Protein AF-A0A5K1DAV9-F1 (afdb_monomer)

Foldseek 3Di:
DDPDDDDDQQDQAQADKPQRPPVPNDDPAIAGDPPHNVVVCVVCVPPPDDDDDYDPVCPPDPDHHD

Radius of gyration: 13.8 Å; Cα contacts (8 Å, |Δi|>4): 63; chains: 1; bounding box: 30×24×43 Å

Organism: NCBI:txid210225

InterPro domains:
  IPR026057 Trichome birefringence-like, C-terminal domain [PF13839] (1-62)
  IPR029962 Trichome birefringence-like family [PTHR32285] (1-60)

pLDDT: mean 94.93, std 3.68, range [74.38, 98.12]

Nearest PDB structures (foldseek):
  6cci-assembly1_A  TM=9.650E-01  e=6.468E-04  Arabidopsis thaliana

Solvent-accessible surface area (backbone atoms only — not comparable to full-atom values): 4627 Å² total; per-residue (Å²): 134,79,98,72,88,88,87,86,80,82,41,69,74,57,37,45,42,77,49,57,43,92,84,74,38,87,59,99,69,69,43,37,43,81,97,38,38,65,86,55,47,71,79,54,72,83,54,94,73,87,88,87,76,69,54,77,73,70,67,73,44,102,65,79,43,106

Secondary structure (DSSP, 8-state):
-----------TTSS-BTT--TTT---SS-BB-TT--HHHHTTTTT-SS------TTTTSSSS-B-

Sequence (66 aa):
EYNASVEFHWSPLLVESNSDDPINHRLPERIVRLESIEKHAQHWTNADILIFNSYLWWRRDPKMKV

Mean predicted aligned error: 2.96 Å

Structure (mmCIF, N/CA/C/O backbone):
data_AF-A0A5K1DAV9-F1
#
_entry.id   AF-A0A5K1DAV9-F1
#
loop_
_atom_site.group_PDB
_atom_site.id
_atom_site.type_symbol
_atom_site.label_atom_id
_atom_site.label_alt_id
_atom_site.label_comp_id
_atom_site.label_asym_id
_atom_site.label_entity_id
_atom_site.label_seq_id
_atom_site.pdbx_PDB_ins_code
_atom_site.Cartn_x
_atom_site.Cartn_y
_atom_site.Cartn_z
_atom_site.occupancy
_atom_site.B_iso_or_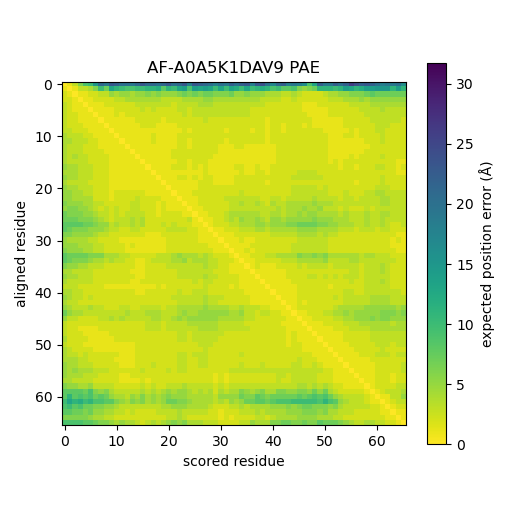equiv
_atom_site.auth_seq_id
_atom_site.auth_comp_id
_atom_site.auth_asym_id
_atom_site.auth_atom_id
_atom_site.pdbx_PDB_model_num
ATOM 1 N N . GLU A 1 1 ? -19.736 10.161 24.797 1.00 74.38 1 GLU A N 1
ATOM 2 C CA . GLU A 1 1 ? -18.756 10.249 23.694 1.00 74.38 1 GLU A CA 1
ATOM 3 C C . GLU A 1 1 ? -18.527 8.851 23.142 1.00 74.38 1 GLU A C 1
ATOM 5 O O . GLU A 1 1 ? -18.653 7.897 23.904 1.00 74.38 1 GLU A O 1
ATOM 10 N N . TYR A 1 2 ? -18.288 8.715 21.839 1.00 89.81 2 TYR A N 1
ATOM 11 C CA . TYR A 1 2 ? -18.049 7.413 21.215 1.00 89.81 2 TYR A CA 1
ATOM 12 C C . TYR A 1 2 ? -16.559 7.082 21.312 1.00 89.81 2 TYR A C 1
ATOM 14 O O . TYR A 1 2 ? -15.728 7.896 20.921 1.00 89.81 2 TYR A O 1
ATOM 22 N N . ASN A 1 3 ? -16.227 5.900 21.831 1.00 94.69 3 ASN A N 1
ATOM 23 C CA . ASN A 1 3 ? -14.861 5.379 21.850 1.00 94.69 3 ASN A CA 1
ATOM 24 C C . ASN A 1 3 ? -14.482 4.872 20.445 1.00 94.69 3 ASN A C 1
ATOM 26 O O . ASN A 1 3 ? -14.461 3.667 20.212 1.00 94.69 3 ASN A O 1
ATOM 30 N N . ALA A 1 4 ? -14.300 5.793 19.497 1.00 96.50 4 ALA A N 1
ATOM 31 C CA . ALA A 1 4 ? -14.037 5.497 18.090 1.00 96.50 4 ALA A CA 1
ATOM 32 C C . ALA A 1 4 ? -12.851 6.319 17.561 1.00 96.50 4 ALA A C 1
ATOM 34 O O . ALA A 1 4 ? -12.734 7.505 17.875 1.00 96.50 4 ALA A O 1
ATOM 35 N N . SER A 1 5 ? -12.011 5.702 16.725 1.00 96.06 5 SER A N 1
ATOM 36 C CA . SER A 1 5 ? -10.943 6.367 15.969 1.00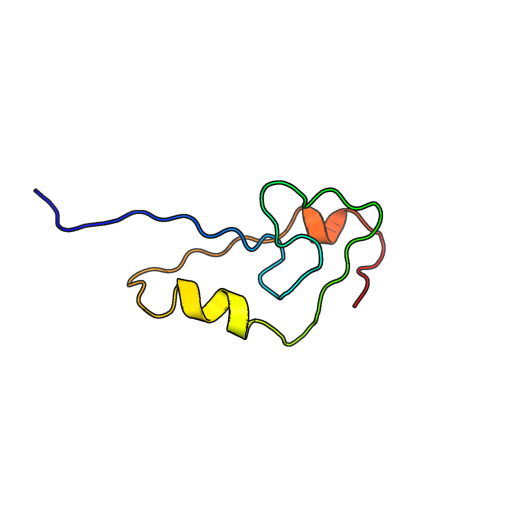 96.06 5 SER A CA 1
ATOM 37 C C . SER A 1 5 ? -11.188 6.267 14.460 1.00 96.06 5 SER A C 1
ATOM 39 O O . SER A 1 5 ? -11.908 5.394 13.975 1.00 96.06 5 SER A O 1
ATOM 41 N N . VAL A 1 6 ? -10.606 7.207 13.712 1.00 96.75 6 VAL A N 1
ATOM 42 C CA . VAL A 1 6 ? -10.530 7.176 12.247 1.00 96.75 6 VAL A CA 1
ATOM 43 C C . VAL A 1 6 ? -9.091 7.491 11.872 1.00 96.75 6 VAL A C 1
ATOM 45 O O . VAL A 1 6 ? -8.568 8.540 12.247 1.00 96.75 6 VAL A O 1
ATOM 48 N N . GLU A 1 7 ? -8.453 6.580 11.148 1.00 96.69 7 GLU A N 1
ATOM 49 C CA . GLU A 1 7 ? -7.015 6.615 10.889 1.00 96.69 7 GLU A CA 1
ATOM 50 C C . GLU A 1 7 ? -6.717 6.484 9.393 1.00 96.69 7 GLU A C 1
ATOM 52 O O . GLU A 1 7 ? -7.516 5.955 8.617 1.00 96.69 7 GLU A O 1
ATOM 57 N N . PHE A 1 8 ? -5.551 6.985 8.985 1.00 96.81 8 PHE A N 1
ATOM 58 C CA . PHE A 1 8 ? -5.044 6.871 7.623 1.00 96.81 8 PHE A CA 1
ATOM 59 C C . PHE A 1 8 ? -3.598 6.385 7.652 1.00 96.81 8 PHE A C 1
ATOM 61 O O . PHE A 1 8 ? -2.735 7.033 8.244 1.00 96.81 8 PHE A O 1
ATOM 68 N N . HIS A 1 9 ? -3.332 5.276 6.961 1.00 96.81 9 HIS A N 1
ATOM 69 C CA . HIS A 1 9 ? -1.985 4.742 6.773 1.00 96.81 9 HIS A CA 1
ATOM 70 C C . HIS A 1 9 ? -1.538 4.898 5.321 1.00 96.81 9 HIS A C 1
ATOM 72 O O . HIS A 1 9 ? -2.231 4.474 4.394 1.00 96.81 9 HIS A O 1
ATOM 78 N N . TRP A 1 10 ? -0.360 5.489 5.115 1.00 97.38 10 TRP A N 1
ATOM 79 C CA . TRP A 1 10 ? 0.210 5.666 3.783 1.00 97.38 10 TRP A CA 1
ATOM 80 C C . TRP A 1 10 ? 0.809 4.354 3.269 1.00 97.38 10 TRP A C 1
ATOM 82 O O . TRP A 1 10 ? 1.885 3.929 3.686 1.00 97.38 10 TRP A O 1
ATOM 92 N N . SER A 1 11 ? 0.109 3.723 2.331 1.00 97.25 11 SER A N 1
ATOM 93 C CA . SER A 1 11 ? 0.615 2.591 1.552 1.00 97.25 11 SER A CA 1
ATOM 94 C C . SER A 1 11 ? 0.006 2.641 0.144 1.00 97.25 11 SER A C 1
ATOM 96 O O . SER A 1 11 ? -0.992 1.983 -0.155 1.00 97.25 11 SER A O 1
ATOM 98 N N . PRO A 1 12 ? 0.539 3.501 -0.737 1.00 96.50 12 PRO A N 1
ATOM 99 C CA . PRO A 1 12 ? -0.126 3.866 -1.988 1.00 96.50 12 PRO A CA 1
ATOM 100 C C . PRO A 1 12 ? -0.210 2.710 -2.995 1.00 96.50 12 PRO A C 1
ATOM 102 O O . PRO A 1 12 ? -1.095 2.705 -3.856 1.00 96.50 12 PRO A O 1
ATOM 105 N N . LEU A 1 13 ? 0.688 1.727 -2.887 1.00 96.62 13 LEU A N 1
ATOM 106 C CA . LEU A 1 13 ? 0.711 0.506 -3.700 1.00 96.62 13 LEU A CA 1
ATOM 107 C C . LEU A 1 13 ? 0.348 -0.750 -2.885 1.00 96.62 13 LEU A C 1
ATOM 109 O O . LEU A 1 13 ? 0.384 -1.843 -3.441 1.00 96.62 13 LEU A O 1
ATOM 113 N N . LEU A 1 14 ? -0.069 -0.592 -1.618 1.00 97.50 14 LEU A N 1
ATOM 114 C CA . LEU A 1 14 ? -0.399 -1.628 -0.617 1.00 97.50 14 LEU A CA 1
ATOM 115 C C . LEU A 1 14 ? 0.758 -2.555 -0.219 1.00 97.50 14 LEU A C 1
ATOM 117 O O . LEU A 1 14 ? 0.926 -2.854 0.961 1.00 97.50 14 LEU A O 1
ATOM 121 N N . VAL A 1 15 ? 1.539 -3.013 -1.191 1.00 97.56 15 VAL A N 1
ATOM 122 C CA . VAL A 1 15 ? 2.796 -3.732 -0.990 1.00 97.56 15 VAL A CA 1
ATOM 123 C C . VAL A 1 15 ? 3.946 -2.752 -0.792 1.00 97.56 15 VAL A C 1
ATOM 125 O O .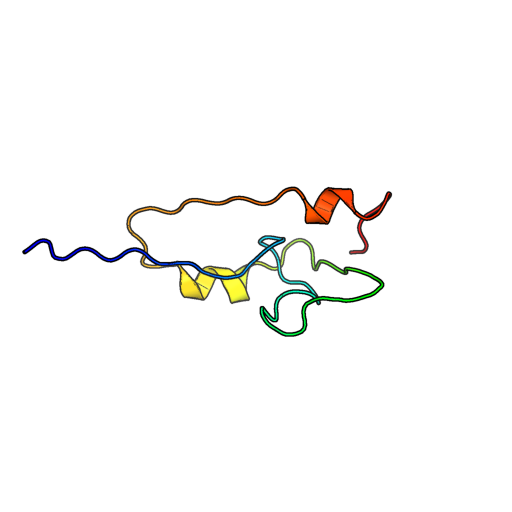 VAL A 1 15 ? 3.852 -1.585 -1.179 1.00 97.56 15 VAL A O 1
ATOM 128 N N . GLU A 1 16 ? 5.042 -3.254 -0.236 1.00 98.12 16 GLU A N 1
ATOM 129 C CA . GLU A 1 16 ? 6.268 -2.490 -0.053 1.00 98.12 16 GLU A CA 1
ATOM 130 C C . GLU A 1 16 ? 6.754 -1.903 -1.378 1.00 98.12 16 GLU A C 1
ATOM 132 O O . GLU A 1 16 ? 6.816 -2.574 -2.415 1.00 98.12 16 GLU A O 1
ATOM 137 N N . SER A 1 17 ? 7.135 -0.632 -1.342 1.00 97.38 17 SER A N 1
ATOM 138 C CA . SER A 1 17 ? 7.611 0.086 -2.511 1.00 97.38 17 SER A CA 1
ATOM 139 C C . SER A 1 17 ? 8.671 1.119 -2.153 1.00 97.38 17 SER A C 1
ATOM 141 O O . SER A 1 17 ? 8.794 1.593 -1.024 1.00 97.38 17 SER A O 1
ATOM 143 N N . ASN A 1 18 ? 9.420 1.565 -3.159 1.00 97.00 18 ASN A N 1
ATOM 144 C CA . ASN A 1 18 ? 10.311 2.714 -2.989 1.00 97.00 18 ASN A CA 1
ATOM 145 C C . ASN A 1 18 ? 9.555 4.049 -2.794 1.00 97.00 18 ASN A C 1
ATOM 147 O O . ASN A 1 18 ? 10.186 5.085 -2.622 1.00 97.00 18 ASN A O 1
ATOM 151 N N . SER A 1 19 ? 8.219 4.046 -2.818 1.00 96.44 19 SER A N 1
ATOM 152 C CA . SER A 1 19 ? 7.366 5.233 -2.681 1.00 96.44 19 SER A CA 1
ATOM 153 C C . SER A 1 19 ? 6.585 5.275 -1.355 1.00 96.44 19 SER A C 1
ATOM 155 O O . SER A 1 19 ? 5.617 6.029 -1.228 1.00 96.44 19 SER A O 1
ATOM 157 N N . ASP A 1 20 ? 7.008 4.488 -0.362 1.00 97.38 20 ASP A N 1
ATOM 158 C CA . ASP A 1 20 ? 6.331 4.359 0.938 1.00 97.38 20 ASP A CA 1
ATOM 159 C C . ASP A 1 20 ? 6.623 5.515 1.911 1.00 97.38 20 ASP A C 1
ATOM 161 O O . ASP A 1 20 ? 6.028 5.582 2.983 1.00 97.38 20 ASP A O 1
ATOM 165 N N . ASP A 1 21 ? 7.515 6.444 1.559 1.00 97.06 21 ASP A N 1
ATOM 166 C CA . ASP A 1 21 ? 7.728 7.675 2.326 1.00 97.06 21 ASP A CA 1
ATOM 167 C C . ASP A 1 21 ? 6.670 8.728 1.925 1.00 97.06 21 ASP A C 1
ATOM 169 O O . ASP A 1 21 ? 6.707 9.231 0.798 1.00 97.06 21 ASP A O 1
ATOM 173 N N . PRO A 1 22 ? 5.740 9.127 2.813 1.00 96.12 22 PRO A N 1
ATOM 174 C CA . PRO A 1 22 ? 4.684 10.083 2.471 1.00 96.12 22 PRO A CA 1
ATOM 175 C C . PRO A 1 22 ? 5.212 11.469 2.064 1.00 96.12 22 PRO A C 1
ATOM 177 O O . PRO A 1 22 ? 4.515 12.203 1.365 1.00 96.12 22 PRO A O 1
ATOM 180 N N . ILE A 1 23 ? 6.449 11.819 2.424 1.00 96.75 23 ILE A N 1
ATOM 181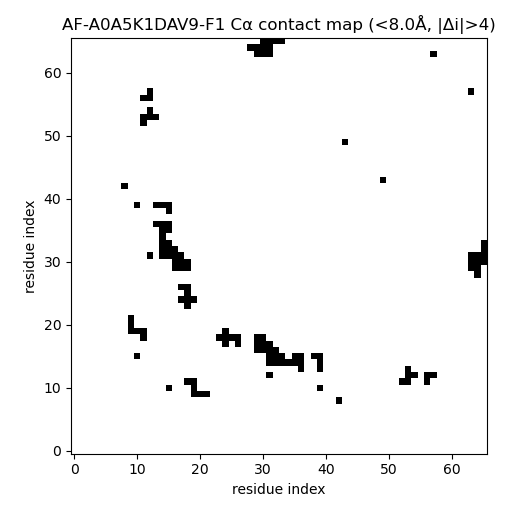 C CA . ILE A 1 23 ? 7.109 13.086 2.091 1.00 96.75 23 ILE A CA 1
ATOM 182 C C . ILE A 1 23 ? 7.976 12.924 0.831 1.00 96.75 23 ILE A C 1
ATOM 184 O O . ILE A 1 23 ? 7.862 13.716 -0.105 1.00 96.75 23 ILE A O 1
ATOM 188 N N . ASN A 1 24 ? 8.790 11.867 0.762 1.00 95.69 24 ASN A N 1
ATOM 189 C CA . ASN A 1 24 ? 9.807 11.655 -0.279 1.00 95.69 24 ASN A CA 1
ATOM 190 C C . ASN A 1 24 ? 9.440 10.571 -1.321 1.00 95.69 24 ASN A C 1
ATOM 192 O O . ASN A 1 24 ? 10.312 9.902 -1.865 1.00 95.69 24 ASN A O 1
ATOM 196 N N . HIS A 1 25 ? 8.158 10.407 -1.660 1.00 94.62 25 HIS A N 1
ATOM 197 C CA . HIS A 1 25 ? 7.655 9.377 -2.595 1.00 94.62 25 HIS A CA 1
ATOM 198 C C . HIS A 1 25 ? 7.784 9.711 -4.096 1.00 94.62 25 HIS A C 1
ATOM 200 O O . HIS A 1 25 ? 7.333 8.952 -4.964 1.00 94.62 25 HIS A O 1
ATOM 206 N N . ARG A 1 26 ? 8.293 10.895 -4.456 1.00 92.00 26 ARG A N 1
ATOM 207 C CA . ARG A 1 26 ? 8.365 11.338 -5.859 1.00 92.00 26 ARG A CA 1
ATOM 208 C C . ARG A 1 26 ? 9.646 10.840 -6.508 1.00 92.00 26 ARG A C 1
ATOM 210 O O . ARG A 1 26 ? 10.649 11.543 -6.540 1.00 92.00 26 ARG A O 1
ATOM 217 N N . LEU A 1 27 ? 9.567 9.643 -7.070 1.00 90.50 27 LEU A N 1
ATOM 218 C CA . LEU A 1 27 ? 10.672 9.016 -7.782 1.00 90.50 27 LEU A CA 1
ATOM 219 C C . LEU A 1 27 ? 10.399 8.955 -9.293 1.00 90.50 27 LEU A C 1
ATOM 221 O O . LEU A 1 27 ? 9.229 8.854 -9.692 1.00 90.50 27 LEU A O 1
ATOM 225 N N . PRO A 1 28 ? 11.456 9.026 -10.130 1.00 89.38 28 PRO A N 1
ATOM 226 C CA . PRO A 1 28 ? 11.331 8.875 -11.579 1.00 89.38 28 PRO A CA 1
ATOM 227 C C . PRO A 1 28 ? 10.837 7.477 -11.962 1.00 89.38 28 PRO A C 1
ATOM 229 O O . PRO A 1 28 ? 10.126 7.335 -12.948 1.00 89.38 28 PRO A O 1
ATOM 232 N N . GLU A 1 29 ? 11.158 6.467 -11.151 1.00 91.31 29 GLU A N 1
ATOM 233 C CA . GLU A 1 29 ? 10.729 5.087 -11.346 1.00 91.31 29 GLU A CA 1
ATOM 234 C C . GLU A 1 29 ? 10.156 4.530 -10.042 1.00 91.31 29 GLU A C 1
ATOM 236 O O . GLU A 1 29 ? 10.781 4.635 -8.980 1.00 91.31 29 GLU A O 1
ATOM 241 N N . ARG A 1 30 ? 8.969 3.923 -10.120 1.00 94.00 30 ARG A N 1
ATOM 242 C CA . ARG A 1 30 ? 8.371 3.193 -8.997 1.00 94.00 30 ARG A CA 1
ATOM 243 C C . ARG A 1 30 ? 8.728 1.727 -9.095 1.00 94.00 30 ARG A C 1
ATOM 245 O O . ARG A 1 30 ? 8.623 1.142 -10.169 1.00 94.00 30 ARG A O 1
ATOM 252 N N . ILE A 1 31 ? 9.134 1.162 -7.966 1.00 96.31 31 ILE A N 1
ATOM 253 C CA . ILE A 1 31 ? 9.466 -0.253 -7.829 1.00 96.31 31 ILE A CA 1
ATOM 254 C C . ILE A 1 31 ? 8.615 -0.801 -6.690 1.00 96.31 31 ILE A C 1
ATOM 256 O O . ILE A 1 31 ? 8.618 -0.221 -5.600 1.00 96.31 31 ILE A O 1
ATOM 260 N N . VAL A 1 32 ? 7.888 -1.884 -6.958 1.00 97.00 32 VAL A N 1
ATOM 261 C CA . VAL A 1 32 ? 7.081 -2.607 -5.968 1.00 97.00 32 VAL A CA 1
ATOM 262 C C . VAL A 1 32 ? 7.721 -3.943 -5.653 1.00 97.00 32 VAL A C 1
ATOM 264 O O . VAL A 1 32 ? 8.162 -4.638 -6.551 1.00 97.00 32 VAL A O 1
ATOM 267 N N . ARG A 1 33 ? 7.707 -4.362 -4.395 1.00 97.69 33 ARG A N 1
ATOM 268 C CA . ARG A 1 33 ? 8.066 -5.727 -4.029 1.00 97.69 33 ARG A CA 1
ATOM 269 C C . ARG A 1 33 ? 6.785 -6.547 -3.953 1.00 97.69 33 ARG A C 1
ATOM 271 O O . ARG A 1 33 ? 6.061 -6.495 -2.960 1.00 97.69 33 ARG A O 1
ATOM 278 N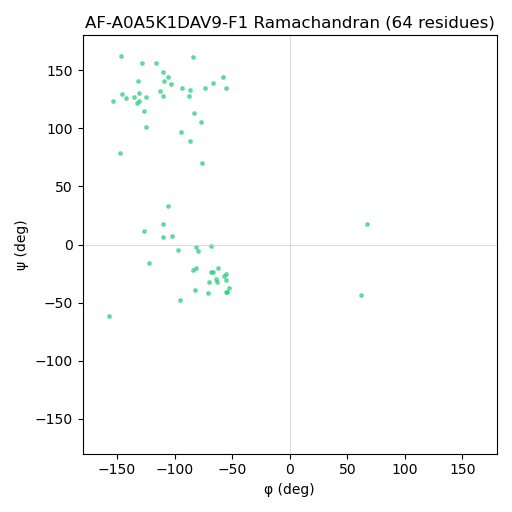 N . LEU A 1 34 ? 6.475 -7.264 -5.034 1.00 91.56 34 LEU A N 1
ATOM 279 C CA . LEU A 1 34 ? 5.342 -8.191 -5.028 1.00 91.56 34 LEU A CA 1
ATOM 280 C C . LEU A 1 34 ? 5.537 -9.224 -3.909 1.00 91.56 34 LEU A C 1
ATOM 282 O O . LEU A 1 34 ? 6.663 -9.623 -3.631 1.00 91.56 34 LEU A O 1
ATOM 286 N N . GLU A 1 35 ? 4.437 -9.621 -3.268 1.00 95.06 35 GLU A N 1
ATOM 287 C CA . GLU A 1 35 ? 4.428 -10.563 -2.133 1.00 95.06 35 GLU A CA 1
ATOM 288 C C . GLU A 1 35 ? 5.085 -10.043 -0.842 1.00 95.06 35 GLU A C 1
ATOM 290 O O . GLU A 1 35 ? 5.409 -10.828 0.040 1.00 95.06 35 GLU A O 1
ATOM 295 N N . SER A 1 36 ? 5.279 -8.729 -0.691 1.00 97.50 36 SER A N 1
ATOM 296 C CA . SER A 1 36 ? 5.763 -8.143 0.568 1.00 97.50 36 SER A CA 1
ATOM 297 C C . SER A 1 36 ? 4.808 -7.072 1.068 1.00 97.50 36 SER A C 1
ATOM 299 O O . SER A 1 36 ? 4.785 -5.953 0.563 1.00 97.50 36 SER A O 1
ATOM 301 N N . ILE A 1 37 ? 3.983 -7.434 2.046 1.00 96.44 37 ILE A N 1
ATOM 302 C CA . ILE A 1 37 ? 2.959 -6.565 2.652 1.00 96.44 37 ILE A CA 1
ATOM 303 C C . ILE A 1 37 ? 3.155 -6.413 4.161 1.00 96.44 37 ILE A C 1
ATOM 305 O O . ILE A 1 37 ? 2.597 -5.510 4.778 1.00 96.44 37 ILE A O 1
ATOM 309 N N . GLU A 1 38 ? 3.956 -7.281 4.767 1.00 96.94 38 GLU A N 1
ATOM 310 C CA . GLU A 1 38 ? 4.088 -7.495 6.203 1.00 96.94 38 GLU A 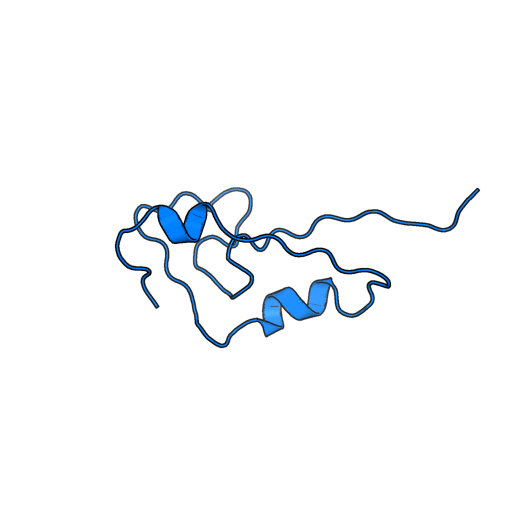CA 1
ATOM 311 C C . GLU A 1 38 ? 4.434 -6.199 6.944 1.00 96.94 38 GLU A C 1
ATOM 313 O O . GLU A 1 38 ? 3.831 -5.889 7.976 1.00 96.94 38 GLU A O 1
ATOM 318 N N . LYS A 1 39 ? 5.331 -5.385 6.372 1.00 96.31 39 LYS A N 1
ATOM 319 C CA . LYS A 1 39 ? 5.706 -4.080 6.928 1.00 96.31 39 LYS A CA 1
ATOM 320 C C . LYS A 1 39 ? 4.545 -3.086 6.977 1.00 96.31 39 LYS A C 1
ATOM 322 O O . LYS A 1 39 ? 4.509 -2.255 7.879 1.00 96.31 39 LYS A O 1
ATOM 327 N N . HIS A 1 40 ? 3.603 -3.129 6.038 1.00 97.25 40 HIS A N 1
ATOM 328 C CA . HIS A 1 40 ? 2.390 -2.313 6.124 1.00 97.25 40 HIS A CA 1
ATOM 329 C C . HIS A 1 40 ? 1.346 -2.969 7.023 1.00 97.25 40 HIS A C 1
ATOM 331 O O . HIS A 1 40 ? 0.717 -2.278 7.822 1.00 97.25 40 HIS A O 1
ATOM 337 N N . ALA A 1 41 ? 1.221 -4.297 6.939 1.00 95.88 41 ALA A N 1
ATOM 338 C CA . ALA A 1 41 ? 0.217 -5.073 7.648 1.00 95.88 41 ALA A CA 1
ATOM 339 C C . ALA A 1 41 ? 0.233 -4.841 9.160 1.00 95.88 41 ALA A C 1
ATOM 341 O O . ALA A 1 41 ? -0.824 -4.657 9.760 1.00 95.88 41 ALA A O 1
ATOM 342 N N . GLN A 1 42 ? 1.428 -4.743 9.749 1.00 96.31 42 GLN A N 1
ATOM 343 C CA . GLN A 1 42 ? 1.608 -4.496 11.183 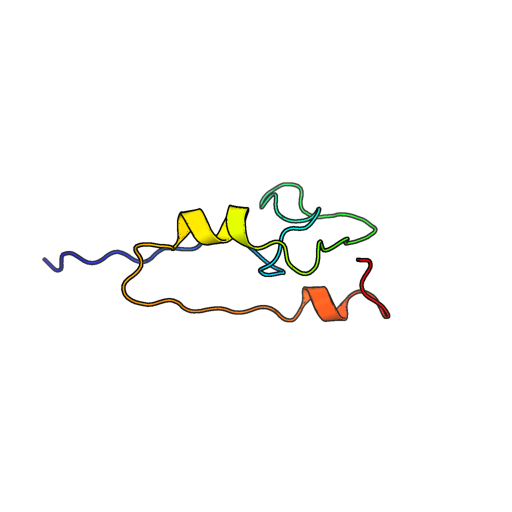1.00 96.31 42 GLN A CA 1
ATOM 344 C C . GLN A 1 42 ? 0.904 -3.230 11.708 1.00 96.31 42 GLN A C 1
ATOM 346 O O . GLN A 1 42 ? 0.603 -3.160 12.896 1.00 96.31 42 GLN A O 1
ATOM 351 N N . HIS A 1 43 ? 0.648 -2.228 10.856 1.00 95.69 43 HIS A N 1
ATOM 352 C CA . HIS A 1 43 ? 0.050 -0.956 11.274 1.00 95.69 43 HIS A CA 1
ATOM 353 C C . HIS A 1 43 ? -1.469 -1.016 11.416 1.00 95.69 43 HIS A C 1
ATOM 355 O O . HIS A 1 43 ? -2.045 -0.179 12.100 1.00 95.69 43 HIS A O 1
ATOM 361 N N . TRP A 1 44 ? -2.120 -1.992 10.786 1.00 94.75 44 TRP A N 1
ATOM 362 C CA . TRP A 1 44 ? -3.578 -2.071 10.739 1.00 94.75 44 TRP A CA 1
ATOM 363 C C . TRP A 1 44 ? -4.126 -3.424 11.213 1.00 94.75 44 TRP A C 1
ATOM 365 O O . TRP A 1 44 ? -5.313 -3.699 11.069 1.00 94.75 44 TRP A O 1
ATOM 375 N N . THR A 1 45 ? -3.276 -4.258 11.828 1.00 94.75 45 THR A N 1
ATOM 376 C CA . THR A 1 45 ? -3.636 -5.578 12.379 1.00 94.75 45 THR A CA 1
ATOM 377 C C . THR A 1 45 ? -4.795 -5.531 13.379 1.00 94.75 45 THR A C 1
ATOM 379 O O . THR A 1 45 ? -5.547 -6.494 13.474 1.00 94.75 45 THR A O 1
ATOM 382 N N . ASN A 1 46 ? -4.948 -4.430 14.120 1.00 95.06 46 ASN A N 1
ATOM 383 C CA . ASN A 1 46 ? -5.947 -4.298 15.187 1.00 95.06 46 ASN A CA 1
ATOM 384 C C . ASN A 1 46 ? -7.183 -3.479 14.778 1.00 95.06 46 ASN A C 1
ATOM 386 O O . ASN A 1 46 ? -7.988 -3.142 15.640 1.00 95.06 46 ASN A O 1
ATOM 390 N N . ALA A 1 47 ? -7.318 -3.104 13.504 1.00 97.12 47 ALA A N 1
ATOM 391 C CA . ALA A 1 47 ? -8.454 -2.307 13.056 1.00 97.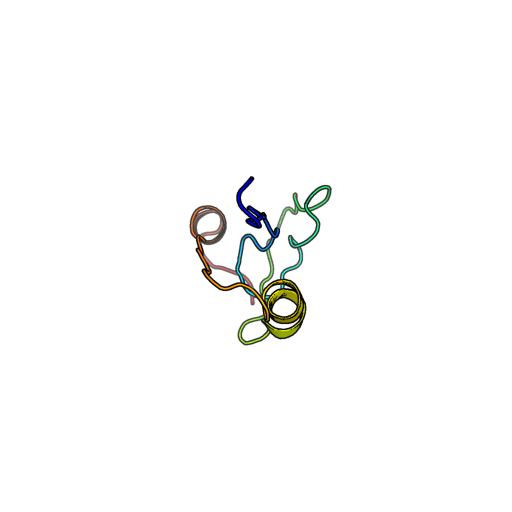12 47 ALA A CA 1
ATOM 392 C C . ALA A 1 47 ? -9.735 -3.154 12.988 1.00 97.12 47 ALA A C 1
ATOM 394 O O . ALA A 1 47 ? -9.731 -4.244 12.416 1.00 97.12 47 ALA A O 1
ATOM 395 N N . ASP A 1 48 ? -10.850 -2.620 13.494 1.00 97.75 48 ASP A N 1
ATOM 396 C CA . ASP A 1 48 ? -12.167 -3.266 13.375 1.00 97.75 48 ASP A CA 1
ATOM 397 C C . ASP A 1 48 ? -12.702 -3.233 11.935 1.00 97.75 48 ASP A C 1
ATOM 399 O O . ASP A 1 48 ? -13.425 -4.128 11.495 1.00 97.75 48 ASP A O 1
ATOM 403 N N . ILE A 1 49 ? -12.362 -2.175 11.191 1.00 97.94 49 ILE A N 1
ATOM 404 C CA . ILE A 1 49 ? -12.783 -1.949 9.807 1.00 97.94 49 ILE A CA 1
ATOM 405 C C . ILE A 1 49 ? -11.571 -1.491 8.998 1.00 97.94 49 ILE A C 1
ATOM 407 O O . ILE A 1 49 ? -10.918 -0.506 9.338 1.00 97.94 49 ILE A O 1
ATOM 411 N N . LEU A 1 50 ? -11.311 -2.180 7.887 1.00 97.94 50 LEU A N 1
ATOM 412 C CA . LEU A 1 50 ? -10.255 -1.845 6.934 1.00 97.94 50 LEU A CA 1
ATOM 413 C C . LEU A 1 50 ? -10.861 -1.388 5.607 1.00 97.94 50 LEU A C 1
ATOM 415 O O . LEU A 1 50 ? -11.733 -2.053 5.048 1.00 97.94 50 LEU A O 1
ATOM 419 N N . ILE A 1 51 ? -10.366 -0.267 5.082 1.00 98.00 51 ILE A N 1
ATOM 420 C CA . ILE A 1 51 ? -10.762 0.275 3.780 1.00 98.00 51 ILE A CA 1
ATOM 421 C C . ILE A 1 51 ? -9.497 0.487 2.954 1.00 98.00 51 ILE A C 1
ATOM 423 O O . ILE A 1 51 ? -8.660 1.323 3.286 1.00 98.00 51 ILE A O 1
ATOM 427 N N . PHE A 1 52 ? -9.372 -0.257 1.857 1.00 97.50 52 PHE A N 1
ATOM 428 C CA . PHE A 1 52 ? -8.216 -0.188 0.966 1.00 97.50 52 PHE A CA 1
ATOM 429 C C . PHE A 1 52 ? -8.550 0.535 -0.338 1.00 97.50 52 PHE A C 1
ATOM 431 O O . PHE A 1 52 ? -9.636 0.383 -0.896 1.00 97.50 52 PHE A O 1
ATOM 438 N N . ASN A 1 53 ? -7.580 1.288 -0.858 1.00 97.62 53 ASN A N 1
ATOM 439 C CA . ASN A 1 53 ? -7.628 1.880 -2.191 1.00 97.62 53 ASN A CA 1
ATOM 440 C C . ASN A 1 53 ? -6.218 1.912 -2.786 1.00 97.62 53 ASN A C 1
ATOM 442 O O . ASN A 1 53 ? -5.285 2.398 -2.151 1.00 97.62 53 ASN A O 1
ATOM 446 N N . SER A 1 54 ? -6.074 1.419 -4.016 1.00 96.94 54 SER A N 1
ATOM 447 C CA . SER A 1 54 ? -4.850 1.573 -4.794 1.00 96.94 54 SER A CA 1
ATOM 448 C C . SER A 1 54 ? -5.161 1.530 -6.291 1.00 96.94 54 SER A C 1
ATOM 450 O O . SER A 1 54 ? -5.774 0.583 -6.779 1.00 96.94 54 SER A O 1
ATOM 452 N N . TYR A 1 55 ? -4.775 2.575 -7.035 1.00 95.25 55 TYR A N 1
ATOM 453 C CA . TYR A 1 55 ? -5.024 2.651 -8.483 1.00 95.25 55 TYR A CA 1
ATOM 454 C C . TYR A 1 55 ? -4.067 3.590 -9.220 1.00 95.25 55 TYR A C 1
ATOM 456 O O . TYR A 1 55 ? -3.320 3.156 -10.094 1.00 95.25 55 TYR A O 1
ATOM 464 N N . LEU A 1 56 ? -4.081 4.885 -8.878 1.00 94.44 56 LEU A N 1
ATOM 465 C CA . LEU A 1 56 ? -3.464 5.945 -9.690 1.00 94.44 56 LEU A CA 1
ATOM 466 C C . LEU A 1 56 ? -1.992 5.660 -10.030 1.00 94.44 56 LEU A C 1
ATOM 468 O O . LEU A 1 56 ? -1.535 5.960 -11.130 1.00 94.44 56 LEU A O 1
ATOM 472 N N . TRP A 1 57 ? -1.246 5.081 -9.091 1.00 93.94 57 TRP A N 1
ATOM 473 C CA . TRP A 1 57 ? 0.193 4.873 -9.238 1.00 93.94 57 TRP A CA 1
ATOM 474 C C . TRP A 1 57 ? 0.551 3.610 -10.016 1.00 93.94 57 TRP A C 1
ATOM 476 O O . TRP A 1 57 ? 1.605 3.583 -10.643 1.00 93.94 57 TRP A O 1
ATOM 486 N N . TRP A 1 58 ? -0.359 2.638 -10.091 1.00 93.69 58 TRP A N 1
ATOM 487 C CA . TRP A 1 58 ? -0.244 1.500 -11.006 1.00 93.69 58 TRP A CA 1
ATOM 488 C C . TRP A 1 58 ? -0.353 1.913 -12.473 1.00 93.69 58 TRP A C 1
ATOM 490 O O . TRP A 1 58 ? 0.128 1.209 -13.352 1.00 93.69 58 TRP A O 1
ATOM 500 N N . ARG A 1 59 ? -1.000 3.051 -12.747 1.00 92.62 59 ARG A N 1
ATOM 501 C CA . ARG A 1 59 ? -1.302 3.527 -14.104 1.00 92.62 59 ARG A CA 1
ATOM 502 C C . ARG A 1 59 ? -0.306 4.544 -14.651 1.00 92.62 59 ARG A C 1
ATOM 504 O O . ARG A 1 59 ? -0.463 4.952 -15.798 1.00 92.62 59 ARG A O 1
ATOM 511 N N . ARG A 1 60 ? 0.669 4.990 -13.850 1.00 88.00 60 ARG A N 1
ATOM 512 C CA . ARG A 1 60 ? 1.649 6.001 -14.281 1.00 88.00 60 ARG A CA 1
ATOM 513 C C . ARG A 1 60 ? 2.642 5.457 -15.298 1.00 88.00 60 ARG A C 1
ATOM 515 O O . ARG A 1 60 ? 2.932 6.146 -16.269 1.00 88.00 60 ARG A O 1
ATOM 522 N N . ASP A 1 61 ? 3.121 4.241 -15.071 1.00 87.06 61 ASP A N 1
ATOM 523 C CA . ASP A 1 61 ? 4.093 3.591 -15.938 1.00 87.06 61 ASP A CA 1
ATOM 524 C C . ASP A 1 61 ? 3.378 2.544 -16.809 1.00 87.06 61 ASP A C 1
ATOM 526 O O . ASP A 1 61 ? 2.525 1.815 -16.297 1.00 87.06 61 ASP A O 1
ATOM 530 N N . PRO A 1 62 ? 3.704 2.418 -18.114 1.00 88.38 62 PRO A N 1
ATOM 531 C CA . PRO A 1 62 ? 3.106 1.395 -18.981 1.00 88.38 62 PRO A CA 1
ATOM 532 C C . PRO A 1 62 ? 3.303 -0.032 -18.456 1.00 88.38 62 PRO A C 1
ATOM 534 O O . PRO A 1 62 ? 2.513 -0.926 -18.752 1.00 88.38 62 PRO A O 1
ATOM 537 N N . LYS A 1 63 ? 4.376 -0.240 -17.687 1.00 91.75 63 LYS A N 1
ATOM 538 C CA . LYS A 1 63 ? 4.701 -1.490 -17.015 1.00 91.75 63 LYS A CA 1
ATOM 539 C C . LYS A 1 63 ? 5.300 -1.182 -15.647 1.00 91.75 63 LYS A C 1
ATOM 541 O O . LYS A 1 63 ? 6.289 -0.458 -15.562 1.00 91.75 63 LYS A O 1
ATOM 546 N N . MET A 1 64 ? 4.717 -1.765 -14.603 1.00 92.88 64 MET A N 1
ATOM 547 C CA . MET A 1 64 ? 5.243 -1.661 -13.245 1.00 92.88 64 MET A CA 1
ATOM 548 C C . MET A 1 64 ? 6.585 -2.389 -13.133 1.00 92.88 6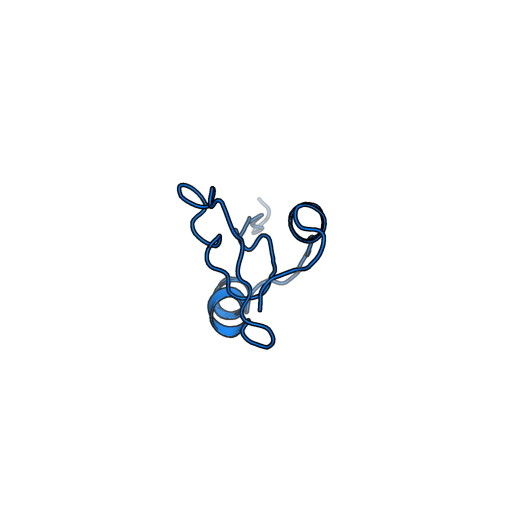4 MET A C 1
ATOM 550 O O . MET A 1 64 ? 6.742 -3.487 -13.679 1.00 92.88 64 MET A O 1
ATOM 554 N N . LYS A 1 65 ? 7.540 -1.785 -12.420 1.00 94.31 65 LYS A N 1
ATOM 555 C CA . LYS A 1 65 ? 8.775 -2.471 -12.039 1.00 94.31 65 LYS A CA 1
ATOM 556 C C . LYS A 1 65 ? 8.551 -3.222 -10.738 1.00 94.31 65 LYS A C 1
ATOM 558 O O . LYS A 1 65 ? 7.997 -2.661 -9.795 1.00 94.31 65 LYS A O 1
ATOM 563 N N . VAL A 1 66 ? 8.987 -4.474 -10.733 1.00 92.75 66 VAL A N 1
ATOM 564 C CA . VAL A 1 66 ? 8.929 -5.398 -9.601 1.00 92.75 66 VAL A CA 1
ATOM 565 C C . VAL A 1 66 ? 10.349 -5.697 -9.150 1.00 92.75 66 VAL A C 1
ATOM 567 O O . VAL A 1 66 ? 11.188 -5.856 -10.068 1.00 92.75 66 VAL A O 1
#